Protein AF-A0A8J7XJS8-F1 (afdb_monomer_lite)

Radius of gyration: 31.55 Å; chains: 1; bounding box: 60×40×81 Å

Structure (mmCIF, N/CA/C/O backbone):
data_AF-A0A8J7XJS8-F1
#
_entry.id   AF-A0A8J7XJS8-F1
#
loop_
_atom_site.group_PDB
_atom_site.id
_atom_site.type_symbol
_atom_site.label_atom_id
_atom_site.label_alt_id
_atom_site.label_comp_id
_atom_site.label_asym_id
_atom_site.label_entity_id
_atom_site.label_seq_id
_atom_site.pdbx_PDB_ins_code
_atom_site.Cartn_x
_atom_site.Cartn_y
_atom_site.Cartn_z
_atom_site.occupancy
_atom_site.B_iso_or_equiv
_atom_site.auth_seq_id
_atom_site.auth_comp_id
_atom_site.auth_asym_id
_atom_site.auth_atom_id
_atom_site.pdbx_PDB_model_num
ATOM 1 N N . MET A 1 1 ? 37.665 -15.990 -44.122 1.00 86.00 1 MET A N 1
ATOM 2 C CA . MET A 1 1 ? 37.278 -14.570 -44.291 1.00 86.00 1 MET A CA 1
ATOM 3 C C . MET A 1 1 ? 38.495 -13.679 -44.049 1.00 86.00 1 MET A C 1
ATOM 5 O O . MET A 1 1 ? 39.280 -13.986 -43.152 1.00 86.00 1 MET A O 1
ATOM 9 N N . MET A 1 2 ? 38.694 -12.636 -44.856 1.00 87.44 2 MET A N 1
ATOM 10 C CA . MET A 1 2 ? 39.807 -11.687 -44.699 1.00 87.44 2 MET A CA 1
ATOM 11 C C . MET A 1 2 ? 39.350 -10.439 -43.941 1.00 87.44 2 MET A C 1
ATOM 13 O O . MET A 1 2 ? 38.168 -10.117 -43.939 1.00 87.44 2 MET A O 1
ATOM 17 N N . CYS A 1 3 ? 40.278 -9.777 -43.253 1.00 92.00 3 CYS A N 1
ATOM 18 C CA . CYS A 1 3 ? 40.019 -8.516 -42.569 1.00 92.00 3 CYS A CA 1
ATOM 19 C C . CYS A 1 3 ? 40.087 -7.356 -43.563 1.00 92.00 3 CYS A C 1
ATOM 21 O O . CYS A 1 3 ? 41.140 -7.137 -44.156 1.00 92.00 3 CYS A O 1
ATOM 23 N N . GLU A 1 4 ? 39.020 -6.568 -43.669 1.00 91.62 4 GLU A N 1
ATOM 24 C CA . GLU A 1 4 ? 38.939 -5.455 -44.631 1.00 91.62 4 GLU A CA 1
ATOM 25 C C . GLU A 1 4 ? 39.802 -4.237 -44.252 1.00 91.62 4 GLU A C 1
ATOM 27 O O . GLU A 1 4 ? 40.052 -3.382 -45.089 1.00 91.62 4 GLU A O 1
ATOM 32 N N . ILE A 1 5 ? 40.321 -4.176 -43.017 1.00 90.94 5 ILE A N 1
ATOM 33 C CA . ILE A 1 5 ? 41.227 -3.097 -42.577 1.00 90.94 5 ILE A CA 1
ATOM 34 C C . ILE A 1 5 ? 42.704 -3.461 -42.756 1.00 90.94 5 ILE A C 1
ATOM 36 O O . ILE A 1 5 ? 43.512 -2.609 -43.104 1.00 90.94 5 ILE A O 1
ATOM 40 N N . CYS A 1 6 ? 43.095 -4.704 -42.462 1.00 91.06 6 CYS A N 1
ATOM 41 C CA . CYS A 1 6 ? 44.514 -5.089 -42.430 1.00 91.06 6 CYS A CA 1
ATOM 42 C C . CYS A 1 6 ? 44.899 -6.195 -43.416 1.00 91.06 6 CYS A C 1
ATOM 44 O O . CYS A 1 6 ? 46.035 -6.663 -43.373 1.00 91.06 6 CYS A O 1
ATOM 46 N N . GLY A 1 7 ? 43.963 -6.674 -44.241 1.00 89.56 7 GLY A N 1
ATOM 47 C CA . GLY A 1 7 ? 44.181 -7.692 -45.277 1.00 89.56 7 GLY A CA 1
ATOM 48 C C . GLY A 1 7 ? 44.487 -9.106 -44.767 1.00 89.56 7 GLY A C 1
ATOM 49 O O . GLY A 1 7 ? 44.483 -10.060 -45.537 1.00 89.56 7 GLY A O 1
ATOM 50 N N . ARG A 1 8 ? 44.740 -9.287 -43.465 1.00 90.50 8 ARG A N 1
ATOM 51 C CA . ARG A 1 8 ? 45.093 -10.594 -42.889 1.00 90.50 8 ARG A CA 1
ATOM 52 C C . ARG A 1 8 ? 43.878 -11.528 -42.801 1.00 90.50 8 ARG A C 1
ATOM 54 O O . ARG A 1 8 ? 42.764 -11.057 -42.548 1.00 90.50 8 ARG A O 1
ATOM 61 N N . PRO A 1 9 ? 44.077 -12.855 -42.896 1.00 90.25 9 PRO A N 1
ATOM 62 C CA . PRO A 1 9 ? 43.015 -13.819 -42.630 1.00 90.25 9 PRO A CA 1
ATOM 63 C C . PRO A 1 9 ? 42.549 -13.717 -41.170 1.00 90.25 9 PRO A C 1
ATOM 65 O O . PRO A 1 9 ? 43.357 -13.694 -40.236 1.00 90.25 9 PRO A O 1
ATOM 68 N N . ILE A 1 10 ? 41.233 -13.645 -40.960 1.00 91.00 10 ILE A N 1
ATOM 69 C CA . ILE A 1 10 ? 40.642 -13.593 -39.620 1.00 91.00 10 ILE A CA 1
ATOM 70 C C . ILE A 1 10 ? 40.704 -14.991 -39.001 1.00 91.00 10 ILE A C 1
ATOM 72 O O . ILE A 1 10 ? 40.194 -15.958 -39.564 1.00 91.00 10 ILE A O 1
ATOM 76 N N . LYS A 1 11 ? 41.298 -15.086 -37.809 1.00 84.56 11 LYS A N 1
ATOM 77 C CA . LYS A 1 11 ? 41.293 -16.302 -36.990 1.00 84.56 11 LYS A CA 1
ATOM 78 C C . LYS A 1 11 ? 40.033 -16.307 -36.113 1.00 84.56 11 LYS A C 1
ATOM 80 O O . LYS A 1 11 ? 39.958 -15.543 -35.152 1.00 84.56 11 LYS A O 1
ATOM 85 N N . GLY A 1 12 ? 39.050 -17.140 -36.454 1.00 84.12 12 GLY A N 1
ATOM 86 C CA . GLY A 1 12 ? 37.780 -17.270 -35.725 1.00 84.12 12 GLY A CA 1
ATOM 87 C C . GLY A 1 12 ? 36.650 -16.392 -36.279 1.00 84.12 12 GLY A C 1
ATOM 88 O O . GLY A 1 12 ? 36.585 -16.146 -37.481 1.00 84.12 12 GLY A O 1
ATOM 89 N N . LYS A 1 13 ? 35.740 -15.934 -35.407 1.00 83.81 13 LYS A N 1
ATOM 90 C CA . LYS A 1 13 ? 34.595 -15.092 -35.797 1.00 83.81 13 LYS A CA 1
ATOM 91 C C . LYS A 1 13 ? 35.049 -13.648 -36.046 1.00 83.81 13 LYS A C 1
ATOM 93 O O . LYS A 1 13 ? 35.623 -13.020 -35.154 1.00 83.81 13 LYS A O 1
ATOM 98 N N . GLY A 1 14 ? 34.796 -13.129 -37.248 1.00 86.00 14 GLY A N 1
ATOM 99 C CA . GLY A 1 14 ? 34.973 -11.710 -37.559 1.00 86.00 14 GLY A CA 1
ATOM 100 C C . GLY A 1 14 ? 34.003 -10.836 -36.767 1.00 86.00 14 GLY A C 1
ATOM 101 O O . GLY A 1 14 ? 32.936 -11.291 -36.361 1.00 86.00 14 GLY A O 1
ATOM 102 N N . LYS A 1 15 ? 34.396 -9.588 -36.517 1.00 87.81 15 LYS A N 1
ATOM 103 C CA . LYS A 1 15 ? 33.525 -8.573 -35.922 1.00 87.81 15 LYS A CA 1
ATOM 104 C C . LYS A 1 15 ? 33.075 -7.615 -37.008 1.00 87.81 15 LYS A C 1
ATOM 106 O O . LYS A 1 15 ? 33.905 -7.166 -37.793 1.00 87.81 15 LYS A O 1
ATOM 111 N N . GLU A 1 16 ? 31.797 -7.279 -37.011 1.00 89.12 16 GLU A N 1
ATOM 112 C CA . GLU A 1 16 ? 31.255 -6.266 -37.906 1.00 89.12 16 GLU A CA 1
ATOM 113 C C . GLU A 1 16 ? 31.306 -4.897 -37.222 1.00 89.12 16 GLU A C 1
ATOM 115 O O . GLU A 1 16 ? 30.819 -4.721 -36.098 1.00 89.12 16 GLU A O 1
ATOM 120 N N . ILE A 1 17 ? 31.941 -3.935 -37.884 1.00 89.06 17 ILE A N 1
ATOM 121 C CA . ILE A 1 17 ? 32.073 -2.557 -37.407 1.00 89.06 17 ILE A CA 1
ATOM 122 C C . ILE A 1 17 ? 31.654 -1.573 -38.496 1.00 89.06 17 ILE A C 1
ATOM 124 O O . ILE A 1 17 ? 31.784 -1.868 -39.680 1.00 89.06 17 ILE A O 1
ATOM 128 N N . PHE A 1 18 ? 31.193 -0.389 -38.095 1.00 89.38 18 PHE A N 1
ATOM 129 C CA . PHE A 1 18 ? 31.030 0.741 -39.008 1.00 89.38 18 PHE A CA 1
ATOM 130 C C . PHE A 1 18 ? 32.252 1.655 -38.964 1.00 89.38 18 PHE A C 1
ATOM 132 O O . PHE A 1 18 ? 32.630 2.131 -37.890 1.00 89.38 18 PHE A O 1
ATOM 139 N N . VAL A 1 19 ? 32.830 1.921 -40.133 1.00 86.25 19 VAL A N 1
ATOM 140 C CA . VAL A 1 19 ? 33.862 2.942 -40.357 1.00 86.25 19 VAL A CA 1
ATOM 141 C C . VAL A 1 19 ? 33.348 3.840 -41.475 1.00 86.25 19 VAL A C 1
ATOM 143 O O . VAL A 1 19 ? 32.976 3.332 -42.525 1.00 86.25 19 VAL A O 1
ATOM 146 N N . GLU A 1 20 ? 33.232 5.148 -41.229 1.00 81.69 20 GLU A N 1
ATOM 147 C CA . GLU A 1 20 ? 32.797 6.133 -42.242 1.00 81.69 20 GLU A CA 1
ATOM 148 C C . GLU A 1 20 ? 31.517 5.730 -43.007 1.00 81.69 20 GLU A C 1
ATOM 150 O O . GLU A 1 20 ? 31.374 5.962 -44.202 1.00 81.69 20 GLU A O 1
ATOM 155 N N . ARG A 1 21 ? 30.547 5.138 -42.287 1.00 77.12 21 ARG A N 1
ATOM 156 C CA . ARG A 1 21 ? 29.242 4.653 -42.799 1.00 77.12 21 ARG A CA 1
ATOM 157 C C . ARG A 1 21 ? 29.308 3.389 -43.670 1.00 77.12 21 ARG A C 1
ATOM 159 O O . ARG A 1 21 ? 28.260 2.921 -44.108 1.00 77.12 21 ARG A O 1
ATOM 166 N N . ALA A 1 22 ? 30.480 2.781 -43.839 1.00 83.19 22 ALA A N 1
ATOM 167 C CA . ALA A 1 22 ? 30.637 1.457 -44.433 1.00 83.19 22 ALA A CA 1
ATOM 168 C C . ALA A 1 22 ? 30.656 0.368 -43.349 1.00 83.19 22 ALA A C 1
ATOM 170 O O . ALA A 1 22 ? 31.328 0.503 -42.323 1.00 83.19 22 ALA A O 1
ATOM 171 N N . LYS A 1 23 ? 29.909 -0.718 -43.576 1.00 89.12 23 LYS A N 1
ATOM 172 C CA . LYS A 1 23 ? 29.920 -1.915 -42.727 1.00 89.12 23 LYS A CA 1
ATOM 173 C C . LYS A 1 23 ? 31.091 -2.796 -43.157 1.00 89.12 23 LYS A C 1
ATOM 175 O O . LYS A 1 23 ? 31.071 -3.314 -44.267 1.00 89.12 23 LYS A O 1
ATOM 180 N N . LEU A 1 24 ? 32.077 -2.961 -42.281 1.00 89.81 24 LEU A N 1
ATOM 181 C CA . LEU A 1 24 ? 33.277 -3.751 -42.536 1.00 89.81 24 LEU A CA 1
ATOM 182 C C . LEU A 1 24 ? 33.374 -4.938 -41.587 1.00 89.81 24 LEU A C 1
ATOM 184 O O . LEU A 1 24 ? 33.047 -4.846 -40.400 1.00 89.81 24 LEU A O 1
ATOM 188 N N . THR A 1 25 ? 33.913 -6.038 -42.094 1.00 91.31 25 THR A N 1
ATOM 189 C CA . THR A 1 25 ? 34.202 -7.238 -41.324 1.00 91.31 25 THR A CA 1
ATOM 190 C C . THR A 1 25 ? 35.687 -7.330 -41.009 1.00 91.31 25 THR A C 1
ATOM 192 O O . THR A 1 25 ? 36.550 -7.424 -41.884 1.00 91.31 25 THR A O 1
ATOM 195 N N . VAL A 1 26 ? 36.009 -7.313 -39.718 1.00 92.06 26 VAL A N 1
ATOM 196 C CA . VAL A 1 26 ? 37.383 -7.114 -39.259 1.00 92.06 26 VAL A CA 1
ATOM 197 C C . VAL A 1 26 ? 37.815 -8.127 -38.206 1.00 92.06 26 VAL A C 1
ATOM 199 O O . VAL A 1 26 ? 37.009 -8.775 -37.534 1.00 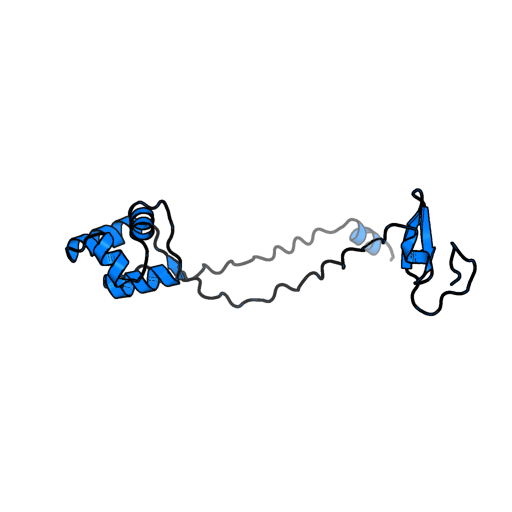92.06 26 VAL A O 1
ATOM 202 N N . CYS A 1 27 ? 39.130 -8.275 -38.047 1.00 91.69 27 CYS A N 1
ATOM 203 C CA . CYS A 1 27 ? 39.707 -9.092 -36.986 1.00 91.69 27 CYS A CA 1
ATOM 204 C C . CYS A 1 27 ? 39.525 -8.431 -35.606 1.00 91.69 27 CYS A C 1
ATOM 206 O O . CYS A 1 27 ? 39.280 -7.228 -35.492 1.00 91.69 27 CYS A O 1
ATOM 208 N N . LYS A 1 28 ? 39.720 -9.207 -34.531 1.00 88.56 28 LYS A N 1
ATOM 209 C CA . LYS A 1 28 ? 39.595 -8.734 -33.139 1.00 88.56 28 LYS A CA 1
ATOM 210 C C . LYS A 1 28 ? 40.397 -7.452 -32.855 1.00 88.56 28 LYS A C 1
ATOM 212 O O . LYS A 1 28 ? 39.912 -6.611 -32.106 1.00 88.56 28 LYS A O 1
ATOM 217 N N . ASN A 1 29 ? 41.572 -7.297 -33.472 1.00 89.12 29 ASN A N 1
ATOM 218 C CA . ASN A 1 29 ? 42.449 -6.135 -33.280 1.00 89.12 29 ASN A CA 1
ATOM 219 C C . ASN A 1 29 ? 41.956 -4.891 -34.032 1.00 89.12 29 ASN A C 1
ATOM 221 O O . ASN A 1 29 ? 42.081 -3.781 -33.527 1.00 89.12 29 ASN A O 1
ATOM 225 N N . CYS A 1 30 ? 41.389 -5.070 -35.227 1.00 90.81 30 CYS A N 1
ATOM 226 C CA . CYS A 1 30 ? 40.900 -3.975 -36.064 1.00 90.81 30 CYS A CA 1
ATOM 227 C C . CYS A 1 30 ? 39.503 -3.482 -35.649 1.00 90.81 30 CYS A C 1
ATOM 229 O O . CYS A 1 30 ? 39.108 -2.381 -36.012 1.00 90.81 30 CYS A O 1
ATOM 231 N N . ALA A 1 31 ? 38.786 -4.235 -34.813 1.00 87.56 31 ALA A N 1
ATOM 232 C CA . ALA A 1 31 ? 37.477 -3.848 -34.283 1.00 87.56 31 ALA A CA 1
ATOM 233 C C . ALA A 1 31 ? 37.473 -2.570 -33.418 1.00 87.56 31 ALA A C 1
ATOM 235 O O . ALA A 1 31 ? 36.403 -2.096 -33.052 1.00 87.56 31 ALA A O 1
ATOM 236 N N . ARG A 1 32 ? 38.650 -2.032 -33.066 1.00 85.00 32 ARG A N 1
ATOM 237 C CA . ARG A 1 32 ? 38.803 -0.756 -32.347 1.00 85.00 32 ARG A CA 1
ATOM 238 C C . ARG A 1 32 ? 38.643 0.480 -33.236 1.00 85.00 32 ARG A C 1
ATOM 240 O O . ARG A 1 32 ? 38.457 1.565 -32.708 1.00 85.00 32 ARG A O 1
ATOM 247 N N . TYR A 1 33 ? 38.760 0.319 -34.555 1.00 86.75 33 TYR A N 1
ATOM 248 C CA . TYR A 1 33 ? 38.749 1.431 -35.510 1.00 86.75 33 TYR A CA 1
ATOM 249 C C . TYR A 1 33 ? 37.341 1.858 -35.940 1.00 86.75 33 TYR A C 1
ATOM 251 O O . TYR A 1 33 ? 37.204 2.783 -36.729 1.00 86.75 33 TYR A O 1
ATOM 259 N N . GLY A 1 34 ? 36.297 1.201 -35.435 1.00 82.94 34 GLY A N 1
ATOM 260 C CA . GLY A 1 34 ? 34.918 1.531 -35.772 1.00 82.94 34 GLY A CA 1
ATOM 261 C C . GLY A 1 34 ? 33.946 1.184 -34.656 1.00 82.94 34 GLY A C 1
ATOM 262 O O . GLY A 1 34 ? 34.308 0.594 -33.635 1.00 82.94 34 GLY A O 1
ATOM 263 N N . THR A 1 35 ? 32.686 1.550 -34.857 1.00 80.19 35 THR A N 1
ATOM 264 C CA . THR A 1 35 ? 31.615 1.300 -33.889 1.00 80.19 35 THR A CA 1
ATOM 265 C C . THR A 1 35 ? 31.052 -0.103 -34.102 1.00 80.19 35 THR A C 1
ATOM 267 O O . THR A 1 35 ? 30.596 -0.435 -35.196 1.00 80.19 35 THR A O 1
ATOM 270 N N . GLN A 1 36 ? 31.095 -0.948 -33.068 1.00 72.12 36 GLN A N 1
ATOM 271 C CA . GLN A 1 36 ? 30.557 -2.312 -33.137 1.00 72.12 36 GLN A CA 1
ATOM 272 C C . GLN A 1 36 ? 29.030 -2.287 -33.208 1.00 72.12 36 GLN A C 1
ATOM 274 O O . GLN A 1 36 ? 28.368 -1.706 -32.345 1.00 72.12 36 GLN A O 1
ATOM 279 N N . VAL A 1 37 ? 28.476 -2.979 -34.203 1.00 66.00 37 VAL A N 1
ATOM 280 C CA . VAL A 1 37 ? 27.036 -3.228 -34.291 1.00 66.00 37 VAL A CA 1
ATOM 281 C C . VAL A 1 37 ? 26.688 -4.286 -33.251 1.00 66.00 37 VAL A C 1
ATOM 283 O O . VAL A 1 37 ? 27.0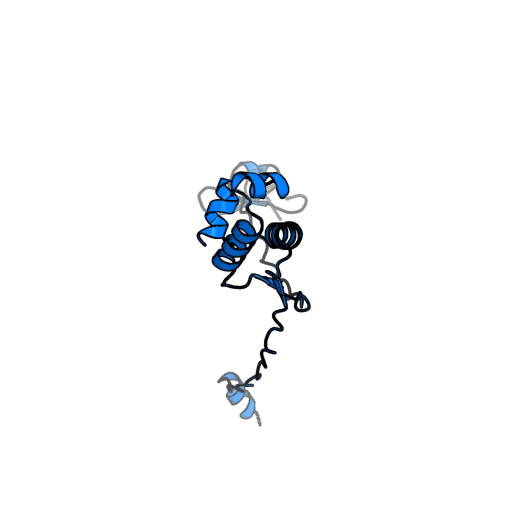49 -5.453 -33.387 1.00 66.00 37 VAL A O 1
ATOM 286 N N . ARG A 1 38 ? 26.004 -3.890 -32.174 1.00 65.25 38 ARG A N 1
ATOM 287 C CA . ARG A 1 38 ? 25.297 -4.859 -31.333 1.00 65.25 38 ARG A CA 1
ATOM 288 C C . ARG A 1 38 ? 23.995 -5.197 -32.041 1.00 65.25 38 ARG A C 1
ATOM 290 O O . ARG A 1 38 ? 23.040 -4.429 -31.959 1.00 65.25 38 ARG A O 1
ATOM 297 N N . GLU A 1 39 ? 23.955 -6.334 -32.723 1.00 64.25 39 GLU A N 1
ATOM 298 C CA . GLU A 1 39 ? 22.674 -6.928 -33.092 1.00 64.25 39 GLU A CA 1
ATOM 299 C C . GLU A 1 39 ? 21.917 -7.200 -31.789 1.00 64.25 39 GLU A C 1
ATOM 301 O O . GLU A 1 39 ? 22.407 -7.912 -30.906 1.00 64.25 39 GLU A O 1
ATOM 306 N N . LYS A 1 40 ? 20.755 -6.557 -31.617 1.00 62.34 40 LYS A N 1
ATOM 307 C CA . LYS A 1 40 ? 19.846 -6.930 -30.534 1.00 62.34 40 LYS A CA 1
ATOM 308 C C . LYS A 1 40 ? 19.548 -8.418 -30.735 1.00 62.34 40 LYS A C 1
ATOM 310 O O . LYS A 1 40 ? 19.155 -8.777 -31.847 1.00 62.34 40 LYS A O 1
ATOM 315 N N . PRO A 1 41 ? 19.757 -9.278 -29.720 1.00 66.75 41 PRO A N 1
ATOM 316 C CA . PRO A 1 41 ? 19.380 -10.676 -29.830 1.00 66.75 41 PRO A CA 1
ATOM 317 C C . PRO A 1 41 ? 17.935 -10.748 -30.324 1.00 66.75 41 PRO A C 1
ATOM 319 O O . PRO A 1 41 ? 17.129 -9.927 -29.867 1.00 66.75 41 PRO A O 1
ATOM 322 N N . PRO A 1 42 ? 17.598 -11.670 -31.243 1.00 63.28 42 PRO A N 1
ATOM 323 C CA . PRO A 1 42 ? 16.210 -11.861 -31.623 1.00 63.28 42 PRO A CA 1
ATOM 324 C C . PRO A 1 42 ? 15.418 -12.041 -30.333 1.00 63.28 42 PRO A C 1
ATOM 326 O O . PRO A 1 42 ? 15.808 -12.845 -29.480 1.00 63.28 42 PRO A O 1
ATOM 329 N N . GLU A 1 43 ? 14.361 -11.245 -30.158 1.00 66.62 43 GLU A N 1
ATOM 330 C CA . GLU A 1 43 ? 13.419 -11.445 -29.067 1.00 66.62 43 GLU A CA 1
ATOM 331 C C . GLU A 1 43 ? 12.929 -12.880 -29.192 1.00 66.62 43 GLU A C 1
ATOM 333 O O . GLU A 1 43 ? 12.130 -13.217 -30.069 1.00 66.62 43 GLU A O 1
ATOM 338 N N . ILE A 1 44 ? 13.483 -13.757 -28.354 1.00 63.66 44 ILE A N 1
ATOM 339 C CA . ILE A 1 44 ? 12.988 -15.110 -28.201 1.00 63.66 44 ILE A CA 1
ATOM 340 C C . ILE A 1 44 ? 11.547 -14.894 -27.772 1.00 63.66 44 ILE A C 1
ATOM 342 O O . ILE A 1 44 ? 11.302 -14.485 -26.635 1.00 63.66 44 ILE A O 1
ATOM 346 N N . ARG A 1 45 ? 10.609 -15.106 -28.704 1.00 65.12 45 ARG A N 1
ATOM 347 C CA . ARG A 1 45 ? 9.182 -15.192 -28.417 1.00 65.12 45 ARG A CA 1
ATOM 348 C C . ARG A 1 45 ? 9.046 -16.325 -27.420 1.00 65.12 45 ARG A C 1
ATOM 350 O O . ARG A 1 45 ? 8.977 -17.497 -27.790 1.00 65.12 45 ARG A O 1
ATOM 357 N N . ARG A 1 46 ? 9.124 -15.975 -26.138 1.00 62.78 46 ARG A N 1
ATOM 358 C CA . ARG A 1 46 ? 8.880 -16.899 -25.046 1.00 62.78 46 ARG A CA 1
ATOM 359 C C . ARG A 1 46 ? 7.489 -17.439 -25.331 1.00 62.78 46 ARG A C 1
ATOM 361 O O . ARG A 1 46 ? 6.547 -16.657 -25.462 1.00 62.78 46 ARG A O 1
ATOM 368 N N . ARG A 1 47 ? 7.374 -18.760 -25.503 1.00 61.81 47 ARG A N 1
ATOM 369 C CA . ARG A 1 47 ? 6.068 -19.420 -25.428 1.00 61.81 47 ARG A CA 1
ATOM 370 C C . ARG A 1 47 ? 5.377 -18.842 -24.192 1.00 61.81 47 ARG A C 1
ATOM 372 O O . ARG A 1 47 ? 6.064 -18.746 -23.168 1.00 61.81 47 ARG A O 1
ATOM 379 N N . PRO A 1 48 ? 4.100 -18.429 -24.263 1.00 53.28 48 PRO A N 1
ATOM 380 C CA . PRO A 1 48 ? 3.382 -18.099 -23.051 1.00 53.28 48 PRO A CA 1
ATOM 381 C C . PRO A 1 48 ? 3.460 -19.354 -22.189 1.00 53.28 48 PRO A C 1
ATOM 383 O O . PRO A 1 48 ? 2.928 -20.407 -22.539 1.00 53.28 48 PRO A O 1
ATOM 386 N N . VAL A 1 49 ? 4.256 -19.275 -21.126 1.00 58.12 49 VAL A N 1
ATOM 387 C CA . VAL A 1 49 ? 4.177 -20.235 -20.042 1.00 58.12 49 VAL A CA 1
ATOM 388 C C . VAL A 1 49 ? 2.738 -20.097 -19.595 1.00 58.12 49 VAL A C 1
ATOM 390 O O . VAL A 1 49 ? 2.329 -19.004 -19.208 1.00 58.12 49 VAL A O 1
ATOM 393 N N . SER A 1 50 ? 1.955 -21.160 -19.747 1.00 63.00 50 SER A N 1
ATOM 394 C CA . SER A 1 50 ? 0.666 -21.268 -19.089 1.00 63.00 50 SER A CA 1
ATOM 395 C C . SER A 1 50 ? 0.959 -21.257 -17.593 1.00 63.00 50 SER A C 1
ATOM 397 O O . SER A 1 50 ? 1.120 -22.306 -16.968 1.00 63.00 50 SER A O 1
ATOM 399 N N . SER A 1 51 ? 1.135 -20.066 -17.026 1.0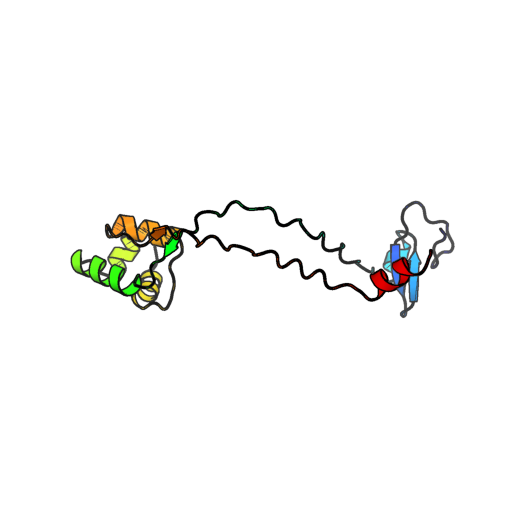0 60.25 51 SER A N 1
ATOM 400 C CA . SER A 1 51 ? 0.947 -19.869 -15.608 1.00 60.25 51 SER A CA 1
ATOM 401 C C . SER A 1 51 ? -0.492 -20.284 -15.379 1.00 60.25 51 SER A C 1
ATOM 403 O O . SER A 1 51 ? -1.408 -19.611 -15.849 1.00 60.25 51 SER A O 1
ATOM 405 N N . ALA A 1 52 ? -0.679 -21.437 -14.736 1.00 57.22 52 ALA A N 1
ATOM 406 C CA . ALA A 1 52 ? -1.943 -21.751 -14.093 1.00 57.22 52 ALA A CA 1
ATOM 407 C C . ALA A 1 52 ? -2.446 -20.467 -13.411 1.00 57.22 52 ALA A C 1
ATOM 409 O O . ALA A 1 52 ? -1.599 -19.759 -12.850 1.00 57.22 52 ALA A O 1
ATOM 410 N N . PRO A 1 53 ? -3.746 -20.133 -13.505 1.00 50.50 53 PRO A N 1
ATOM 411 C CA . PRO A 1 53 ? -4.264 -18.895 -12.945 1.00 50.50 53 PRO A CA 1
ATOM 412 C C . PRO A 1 53 ? -3.861 -18.865 -11.474 1.00 50.50 53 PRO A C 1
ATOM 414 O O . PRO A 1 53 ? -4.286 -19.693 -10.662 1.00 50.50 53 PRO A O 1
ATOM 417 N N . VAL A 1 54 ? -2.907 -17.992 -11.155 1.00 52.41 54 VAL A N 1
ATOM 418 C CA . VAL A 1 54 ? -2.431 -17.814 -9.793 1.00 52.41 54 VAL A CA 1
ATOM 419 C C . VAL A 1 54 ? -3.575 -17.087 -9.136 1.00 52.41 54 VAL A C 1
ATOM 421 O O . VAL A 1 54 ? -3.625 -15.880 -9.305 1.00 52.41 54 VAL A O 1
ATOM 424 N N . ALA A 1 55 ? -4.480 -17.822 -8.473 1.00 52.75 55 ALA A N 1
ATOM 425 C CA . ALA A 1 55 ? -5.680 -17.289 -7.826 1.00 52.75 55 ALA A CA 1
ATOM 426 C C . ALA A 1 55 ? -5.404 -15.871 -7.315 1.00 52.75 55 ALA A C 1
ATOM 428 O O . ALA A 1 55 ? -4.661 -15.667 -6.338 1.00 52.75 55 ALA A O 1
ATOM 429 N N . GLU A 1 56 ? -5.868 -14.895 -8.090 1.00 59.84 56 GLU A N 1
ATOM 430 C CA . GLU A 1 56 ? -5.498 -13.509 -7.902 1.00 59.84 56 GLU A CA 1
ATOM 431 C C . GLU A 1 56 ? -6.440 -13.005 -6.821 1.00 59.84 56 GLU A C 1
ATOM 433 O O . GLU A 1 56 ? -7.613 -12.733 -7.042 1.00 59.84 56 GLU A O 1
ATOM 438 N N . PHE A 1 57 ? -5.957 -13.046 -5.579 1.00 60.69 57 PHE A N 1
ATOM 439 C CA . PHE A 1 57 ? -6.689 -12.451 -4.473 1.00 60.69 57 PHE A CA 1
ATOM 440 C C . PHE A 1 57 ? -6.650 -10.947 -4.683 1.00 60.69 57 PHE A C 1
ATOM 442 O O . PHE A 1 57 ? -5.584 -10.338 -4.509 1.00 60.69 57 PHE A O 1
ATOM 449 N N . ASP A 1 58 ? -7.789 -10.395 -5.074 1.00 68.19 58 ASP A N 1
ATOM 450 C CA . ASP A 1 58 ? -7.946 -8.971 -5.292 1.00 68.19 58 ASP A CA 1
ATOM 451 C C . ASP A 1 58 ? -8.370 -8.289 -3.989 1.00 68.19 58 ASP A C 1
ATOM 453 O O . ASP A 1 58 ? -8.925 -8.904 -3.067 1.00 68.19 58 ASP A O 1
ATOM 457 N N . ILE A 1 59 ? -8.018 -7.015 -3.870 1.00 77.31 59 ILE A N 1
ATOM 458 C CA . ILE A 1 59 ? -8.354 -6.210 -2.697 1.00 77.31 59 ILE A CA 1
ATOM 459 C C . ILE A 1 59 ? -9.713 -5.583 -2.961 1.00 77.31 59 ILE A C 1
ATOM 461 O O . ILE A 1 59 ? -9.872 -4.878 -3.955 1.00 77.31 59 ILE A O 1
ATOM 465 N N . ARG A 1 60 ? -10.669 -5.804 -2.053 1.00 78.00 60 ARG A N 1
ATOM 466 C CA . ARG A 1 60 ? -12.019 -5.238 -2.169 1.00 78.00 60 ARG A CA 1
ATOM 467 C C . ARG A 1 60 ? -11.975 -3.735 -2.428 1.00 78.00 60 ARG A C 1
ATOM 469 O O . ARG A 1 60 ? -11.267 -3.025 -1.721 1.00 78.00 60 A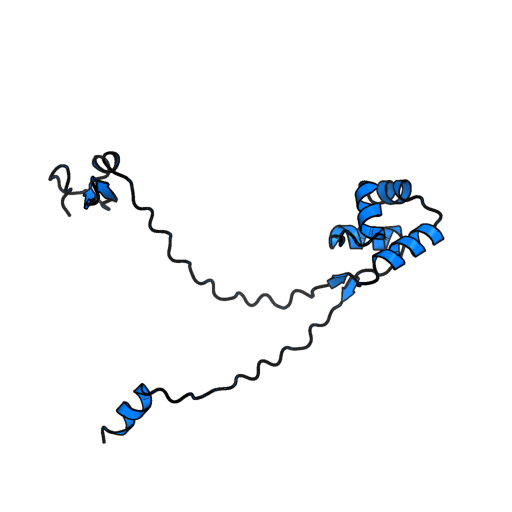RG A O 1
ATOM 476 N N . ASP A 1 61 ? -12.792 -3.235 -3.349 1.00 78.50 61 ASP A N 1
ATOM 477 C CA . ASP A 1 61 ? -12.831 -1.808 -3.707 1.00 78.50 61 ASP A CA 1
ATOM 478 C C . ASP A 1 61 ? -13.224 -0.880 -2.547 1.00 78.50 61 ASP A C 1
ATOM 480 O O . ASP A 1 61 ? -12.804 0.277 -2.497 1.00 78.50 61 ASP A O 1
ATOM 484 N N . ASP A 1 62 ? -13.975 -1.385 -1.567 1.00 85.31 62 ASP A N 1
ATOM 485 C CA . ASP A 1 62 ? -14.405 -0.641 -0.382 1.00 85.31 62 ASP A CA 1
ATOM 486 C C . ASP A 1 62 ? -13.375 -0.633 0.765 1.00 85.31 62 ASP A C 1
ATOM 488 O O . ASP A 1 62 ? -13.669 -0.142 1.864 1.00 85.31 62 ASP A O 1
ATOM 492 N N . PHE A 1 63 ? -12.139 -1.091 0.509 1.00 86.81 63 PHE A N 1
ATOM 493 C CA . PHE A 1 63 ? -11.051 -1.136 1.491 1.00 86.81 63 PHE A CA 1
ATOM 494 C C . PHE A 1 63 ? -10.845 0.157 2.310 1.00 86.81 63 PHE A C 1
ATOM 496 O O . PHE A 1 63 ? -10.623 0.028 3.517 1.00 86.81 63 PHE A O 1
ATOM 503 N N . PRO A 1 64 ? -10.954 1.394 1.767 1.00 90.56 64 PRO A N 1
ATOM 504 C CA . PRO A 1 64 ? -10.677 2.600 2.552 1.00 90.56 64 PRO A CA 1
ATOM 505 C C . PRO A 1 64 ? -11.687 2.781 3.692 1.00 90.56 64 PRO A C 1
ATOM 507 O O . PRO A 1 64 ? -11.325 3.063 4.836 1.00 90.56 64 PRO A O 1
ATOM 510 N N . SER A 1 65 ? -12.968 2.549 3.390 1.00 91.38 65 SER A N 1
ATOM 511 C CA . SER A 1 65 ? -14.061 2.701 4.353 1.00 91.38 65 SER A CA 1
ATOM 512 C C . SER A 1 65 ? -14.055 1.587 5.394 1.00 91.38 65 SER A C 1
ATOM 514 O O . SER A 1 65 ? -14.319 1.844 6.570 1.00 91.38 65 SER A O 1
ATOM 516 N N . VAL A 1 66 ? -13.736 0.358 4.979 1.00 91.44 66 VAL A N 1
ATOM 517 C CA . VAL A 1 66 ? -13.648 -0.800 5.879 1.00 91.44 66 VAL A CA 1
ATOM 518 C C . VAL A 1 66 ? -12.514 -0.611 6.887 1.00 91.44 66 VAL A C 1
ATOM 520 O O . VAL A 1 66 ? -12.738 -0.768 8.087 1.00 91.44 66 VAL A O 1
ATOM 523 N N . ILE A 1 67 ? -11.325 -0.207 6.424 1.00 92.00 67 ILE A N 1
ATOM 524 C CA . ILE A 1 67 ? -10.156 0.012 7.290 1.00 92.00 67 ILE A CA 1
ATOM 525 C C . ILE A 1 67 ? -10.436 1.125 8.298 1.00 92.00 67 ILE A C 1
ATOM 527 O O . ILE A 1 67 ? -10.198 0.942 9.491 1.00 92.00 67 ILE A O 1
ATOM 531 N N . ARG A 1 68 ? -11.002 2.251 7.846 1.00 92.00 68 ARG A N 1
ATOM 532 C CA . ARG A 1 68 ? -11.318 3.382 8.725 1.00 92.00 68 ARG A CA 1
ATOM 533 C C . ARG A 1 68 ? -12.310 2.996 9.823 1.00 92.00 68 ARG A C 1
ATOM 535 O O . ARG A 1 68 ? -12.033 3.228 10.997 1.00 92.00 68 ARG A O 1
ATOM 542 N N . LYS A 1 69 ? -13.428 2.360 9.457 1.00 93.06 69 LYS A N 1
ATOM 543 C CA . LYS A 1 69 ? -14.443 1.905 10.423 1.00 93.06 69 LYS A CA 1
ATOM 544 C C . LYS A 1 69 ? -13.866 0.898 11.415 1.00 93.06 69 LYS A C 1
ATOM 546 O O . LYS A 1 69 ? -14.168 0.968 12.602 1.00 93.06 69 LYS A O 1
ATOM 551 N N . ALA A 1 70 ? -13.029 -0.027 10.948 1.00 93.12 70 ALA A N 1
ATOM 552 C CA . ALA A 1 70 ? -12.393 -1.016 11.811 1.00 93.12 70 ALA A CA 1
ATOM 553 C C . ALA A 1 70 ? -11.393 -0.374 12.784 1.00 93.12 70 ALA A C 1
ATOM 555 O O . ALA A 1 70 ? -11.394 -0.708 13.969 1.00 93.12 70 ALA A O 1
ATOM 556 N N . ARG A 1 71 ? -10.595 0.595 12.315 1.00 93.88 71 ARG A N 1
ATOM 557 C CA . ARG A 1 71 ? -9.683 1.372 13.162 1.00 93.88 71 ARG A CA 1
ATOM 558 C C . ARG A 1 71 ? -10.446 2.145 14.240 1.00 93.88 71 ARG A C 1
ATOM 560 O O . ARG A 1 71 ? -10.073 2.083 15.408 1.00 93.88 71 ARG A O 1
ATOM 567 N N . GLU A 1 72 ? -11.519 2.836 13.857 1.00 92.88 72 GLU A N 1
ATOM 568 C CA . GLU A 1 72 ? -12.373 3.606 14.772 1.00 92.88 72 GLU A CA 1
ATOM 569 C C . GLU A 1 72 ? -13.069 2.699 15.798 1.00 92.88 72 GLU A C 1
ATOM 571 O O . GLU A 1 72 ? -13.093 3.028 16.982 1.00 92.88 72 GLU A O 1
ATOM 576 N N . LYS A 1 73 ? -13.538 1.513 15.387 1.00 94.31 73 LYS A N 1
ATOM 577 C CA . LYS A 1 73 ? -14.126 0.508 16.290 1.00 94.31 73 LYS A CA 1
ATOM 578 C C . LYS A 1 73 ? -13.138 0.022 17.357 1.00 94.31 73 LYS A C 1
ATOM 580 O O . LYS A 1 73 ? -13.555 -0.297 18.466 1.00 94.31 73 LYS A O 1
ATOM 585 N N . GLN A 1 74 ? -11.846 -0.037 17.031 1.00 91.94 74 GLN A N 1
ATOM 586 C CA . GLN A 1 74 ? -10.781 -0.384 17.978 1.00 91.94 74 GLN A CA 1
ATOM 587 C C . GLN A 1 74 ? -10.214 0.831 18.735 1.00 91.94 74 GLN A C 1
ATOM 589 O O . GLN A 1 74 ? -9.313 0.660 19.552 1.00 91.94 74 GLN A O 1
ATOM 594 N N . GLY A 1 75 ? -10.702 2.050 18.472 1.00 92.19 75 GLY A N 1
ATOM 595 C CA . GLY A 1 75 ? -10.234 3.273 19.133 1.00 92.19 75 GLY A CA 1
ATOM 596 C C . GLY A 1 75 ? -8.777 3.646 18.832 1.00 92.19 75 GLY A C 1
ATOM 597 O O . GLY A 1 75 ? -8.176 4.409 19.582 1.00 92.19 75 GLY A O 1
ATOM 598 N N . LEU A 1 76 ? -8.188 3.109 17.760 1.00 92.56 76 LEU A N 1
ATOM 599 C CA . LEU A 1 76 ? -6.780 3.330 17.420 1.00 92.56 76 LEU A CA 1
ATOM 600 C C . LEU A 1 76 ? -6.601 4.630 16.632 1.00 92.56 76 LEU A C 1
ATOM 602 O O . LEU A 1 76 ? -7.383 4.928 15.724 1.00 92.56 76 LEU A O 1
ATOM 606 N N . THR A 1 77 ? -5.529 5.380 16.889 1.00 94.56 77 THR A N 1
ATOM 607 C CA . THR A 1 77 ? -5.126 6.457 15.974 1.00 94.56 77 THR A CA 1
ATOM 608 C C . THR A 1 77 ? -4.444 5.879 14.726 1.00 94.56 77 THR A C 1
ATOM 610 O O . THR A 1 77 ? -4.020 4.720 14.704 1.00 94.56 77 THR A O 1
ATOM 613 N N . GLN A 1 78 ? -4.325 6.670 13.652 1.00 93.75 78 GLN A N 1
ATOM 614 C CA . GLN A 1 78 ? -3.596 6.236 12.447 1.00 93.75 78 GLN A CA 1
ATOM 615 C C . GLN A 1 78 ? -2.129 5.916 12.760 1.00 93.75 78 GLN A C 1
ATOM 617 O O . GLN A 1 78 ? -1.578 4.954 12.224 1.00 93.75 78 GLN A O 1
ATOM 622 N N . LYS A 1 79 ? -1.519 6.680 13.674 1.00 94.69 79 LYS A N 1
ATOM 623 C CA . LYS A 1 79 ? -0.154 6.462 14.156 1.00 94.69 79 LYS A CA 1
ATOM 624 C C . LYS A 1 79 ? -0.019 5.157 14.944 1.00 94.69 79 LYS A C 1
ATOM 626 O O . LYS A 1 79 ? 0.954 4.429 14.740 1.00 94.69 79 LYS A O 1
ATOM 631 N N . ASP A 1 80 ? -0.992 4.825 15.789 1.00 93.94 80 ASP A N 1
ATOM 632 C CA . ASP A 1 80 ? -0.973 3.578 16.566 1.00 93.94 80 ASP A CA 1
ATOM 633 C C . ASP A 1 80 ? -1.139 2.359 15.660 1.00 93.94 80 ASP A C 1
ATOM 635 O O . ASP A 1 80 ? -0.394 1.386 15.780 1.00 93.94 80 ASP A O 1
ATOM 639 N N . LEU A 1 81 ? -2.059 2.436 14.690 1.00 93.44 81 LEU A N 1
ATOM 640 C CA . LEU A 1 81 ? -2.228 1.389 13.684 1.00 93.44 81 LEU A CA 1
ATOM 641 C C . LEU A 1 81 ? -0.946 1.202 12.866 1.00 93.44 81 LEU A C 1
ATOM 643 O O . LEU A 1 81 ? -0.490 0.072 12.698 1.00 93.44 81 LEU A O 1
ATOM 647 N N . ALA A 1 82 ? -0.343 2.301 12.406 1.00 94.88 82 ALA A N 1
ATOM 648 C CA . ALA A 1 82 ? 0.912 2.287 11.663 1.00 94.88 82 ALA A CA 1
ATOM 649 C C . ALA A 1 82 ? 2.042 1.627 12.470 1.00 94.88 82 ALA A C 1
ATOM 651 O O . ALA A 1 82 ? 2.747 0.757 11.954 1.00 94.88 82 ALA A O 1
ATOM 652 N N . SER A 1 83 ? 2.145 1.965 13.758 1.00 94.00 83 SER A N 1
ATOM 653 C CA . SER A 1 83 ? 3.130 1.392 14.680 1.00 94.00 83 SER A CA 1
ATOM 654 C C . SER A 1 83 ? 2.898 -0.109 14.889 1.00 94.00 83 SER A C 1
ATOM 656 O O . SER A 1 83 ? 3.844 -0.891 14.843 1.00 94.00 83 SER A O 1
ATOM 658 N N . LYS A 1 84 ? 1.636 -0.543 15.020 1.00 91.56 84 LYS A N 1
ATOM 659 C CA . LYS A 1 84 ? 1.252 -1.955 15.194 1.00 91.56 84 LYS A CA 1
ATOM 660 C C . LYS A 1 84 ? 1.599 -2.825 13.980 1.00 91.56 84 LYS A C 1
ATOM 662 O O . LYS A 1 84 ? 1.996 -3.974 14.148 1.00 91.56 84 LYS A O 1
ATOM 667 N N . ILE A 1 85 ? 1.472 -2.296 12.759 1.00 92.94 85 ILE A N 1
ATOM 668 C CA . ILE A 1 85 ? 1.762 -3.0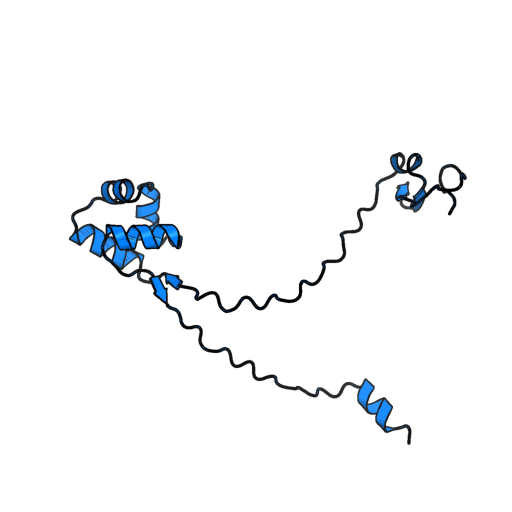45 11.520 1.00 92.94 85 ILE A CA 1
ATOM 669 C C . ILE A 1 85 ? 3.175 -2.809 10.953 1.00 92.94 85 ILE A C 1
ATOM 671 O O . ILE A 1 85 ? 3.511 -3.347 9.887 1.00 92.94 85 ILE A O 1
ATOM 675 N N . ASN A 1 86 ? 4.013 -2.051 11.670 1.00 92.56 86 ASN A N 1
ATOM 676 C CA . ASN A 1 86 ? 5.348 -1.623 11.246 1.00 92.56 86 ASN A CA 1
ATOM 677 C C . ASN A 1 86 ? 5.342 -0.900 9.889 1.00 92.56 86 ASN A C 1
ATOM 679 O O . ASN A 1 86 ? 6.078 -1.265 8.972 1.00 92.56 86 ASN A O 1
ATOM 683 N N . GLU A 1 87 ? 4.485 0.107 9.746 1.00 94.00 87 GLU A N 1
ATOM 684 C CA . GLU A 1 87 ? 4.404 0.965 8.562 1.00 94.00 87 GLU A CA 1
ATOM 685 C C . GLU A 1 87 ? 4.406 2.444 8.962 1.00 94.00 87 GLU A C 1
ATOM 687 O O . GLU A 1 87 ? 4.300 2.800 10.134 1.00 94.00 87 GLU A O 1
ATOM 692 N N . LYS A 1 88 ? 4.541 3.336 7.977 1.00 95.50 88 LYS A N 1
ATOM 693 C CA . LYS A 1 88 ? 4.481 4.785 8.217 1.00 95.50 88 LYS A CA 1
ATOM 694 C C . LYS A 1 88 ? 3.030 5.261 8.320 1.00 95.50 88 LYS A C 1
ATOM 696 O O . LYS A 1 88 ? 2.184 4.837 7.537 1.00 95.50 88 LYS A O 1
ATOM 701 N N . GLU A 1 89 ? 2.770 6.233 9.192 1.00 95.06 89 GLU A N 1
ATOM 702 C CA . GLU A 1 89 ? 1.455 6.884 9.335 1.00 95.06 89 GLU A CA 1
ATOM 703 C C . GLU A 1 89 ? 0.927 7.434 7.999 1.00 95.06 89 GLU A C 1
ATOM 705 O O . GLU A 1 89 ? -0.230 7.229 7.641 1.00 95.06 89 GLU A O 1
ATOM 710 N N . SER A 1 90 ? 1.809 8.025 7.187 1.00 94.69 90 SER A N 1
ATOM 711 C CA . SER A 1 90 ? 1.458 8.533 5.856 1.00 94.69 90 SER A CA 1
ATOM 712 C C . SER A 1 90 ? 0.979 7.448 4.886 1.00 94.69 90 SER A C 1
ATOM 714 O O . SER A 1 90 ? 0.207 7.735 3.971 1.00 94.69 90 SER A O 1
ATOM 716 N N . VAL A 1 91 ? 1.418 6.198 5.062 1.00 93.75 91 VAL A N 1
ATOM 717 C CA . VAL A 1 91 ? 0.933 5.062 4.267 1.00 93.75 91 VAL A CA 1
ATOM 718 C C . VAL A 1 91 ? -0.499 4.734 4.674 1.00 93.75 91 VAL A C 1
ATOM 720 O O . VAL A 1 91 ? -1.352 4.655 3.795 1.00 93.75 91 VAL A O 1
ATOM 723 N N . ILE A 1 92 ? -0.783 4.638 5.976 1.00 94.00 92 ILE A N 1
ATOM 724 C CA . ILE A 1 92 ? -2.140 4.398 6.491 1.00 94.00 92 ILE A CA 1
ATOM 725 C C . ILE A 1 92 ? -3.103 5.490 6.034 1.00 94.00 92 ILE A C 1
ATOM 727 O O . ILE A 1 92 ? -4.158 5.180 5.490 1.00 94.00 92 ILE A O 1
ATOM 731 N N . HIS A 1 93 ? -2.709 6.759 6.152 1.00 94.44 93 HIS A N 1
ATOM 732 C CA . HIS A 1 93 ? -3.528 7.881 5.703 1.00 94.44 93 HIS A CA 1
ATOM 733 C C . HIS A 1 93 ? -3.878 7.791 4.205 1.00 94.44 93 HIS A C 1
ATOM 735 O O . HIS A 1 93 ? -5.031 7.970 3.812 1.00 94.44 93 HIS A O 1
ATOM 741 N N . ARG A 1 94 ? -2.907 7.470 3.336 1.00 94.25 94 ARG A N 1
ATOM 742 C CA . ARG A 1 94 ? -3.167 7.305 1.892 1.00 94.25 94 ARG A CA 1
ATOM 743 C C . ARG A 1 94 ? -4.061 6.108 1.577 1.00 94.25 94 ARG A C 1
ATOM 745 O O . ARG A 1 94 ? -4.821 6.169 0.616 1.00 94.25 94 ARG A O 1
ATOM 752 N N . VAL A 1 95 ? -3.977 5.044 2.371 1.00 93.44 95 VAL A N 1
ATOM 753 C CA . VAL A 1 95 ? -4.833 3.860 2.226 1.00 93.44 95 VAL A CA 1
ATOM 754 C C . VAL A 1 95 ? -6.264 4.164 2.688 1.00 93.44 95 VAL A C 1
ATOM 756 O O . VAL A 1 95 ? -7.203 3.887 1.949 1.00 93.44 95 VAL A O 1
ATOM 759 N N . GLU A 1 96 ? -6.451 4.809 3.844 1.00 91.75 96 GLU A N 1
ATOM 760 C CA . GLU A 1 96 ? -7.777 5.197 4.366 1.00 91.75 96 GLU A CA 1
ATOM 761 C C . GLU A 1 96 ? -8.486 6.249 3.500 1.00 91.75 96 GLU A C 1
ATOM 763 O O . GLU A 1 96 ? -9.713 6.309 3.476 1.00 91.75 96 GLU A O 1
ATOM 768 N N . THR A 1 97 ? -7.728 7.067 2.768 1.00 92.12 97 THR A N 1
ATOM 769 C CA . THR A 1 97 ? -8.273 8.056 1.822 1.00 92.12 97 THR A CA 1
ATOM 770 C C . THR A 1 97 ? -8.436 7.514 0.399 1.00 92.12 97 THR A C 1
ATOM 772 O O . THR A 1 97 ? -8.922 8.238 -0.463 1.00 92.12 97 THR A O 1
ATOM 775 N N . GLY A 1 98 ? -8.019 6.272 0.123 1.00 89.00 98 GLY A N 1
ATOM 776 C CA . GLY A 1 98 ? -8.128 5.643 -1.199 1.00 89.00 98 GLY A CA 1
ATOM 777 C C . GLY A 1 98 ? -7.101 6.107 -2.243 1.00 89.00 98 GLY A C 1
ATOM 778 O O . GLY A 1 98 ? -7.090 5.587 -3.354 1.00 89.00 98 GLY A O 1
ATOM 779 N N . HIS A 1 99 ? -6.188 7.021 -1.898 1.00 89.81 99 HIS A N 1
ATOM 780 C CA . HIS A 1 99 ? -5.116 7.491 -2.791 1.00 89.81 99 HIS A CA 1
ATOM 781 C C . HIS A 1 99 ? -4.026 6.436 -3.044 1.00 89.81 99 HIS A C 1
ATOM 783 O O . HIS A 1 99 ? -3.171 6.615 -3.911 1.00 89.81 99 HIS A O 1
ATOM 789 N N . MET A 1 100 ? -4.004 5.358 -2.257 1.00 87.62 100 MET A N 1
ATOM 790 C CA . MET A 1 100 ? -3.055 4.260 -2.396 1.00 87.62 100 MET A CA 1
ATOM 791 C C . MET A 1 100 ? -3.756 2.925 -2.176 1.00 87.62 100 MET A C 1
ATOM 793 O O . MET A 1 100 ? -4.279 2.665 -1.094 1.00 87.62 100 MET A O 1
ATOM 797 N N . ARG A 1 101 ? -3.682 2.043 -3.177 1.00 87.69 101 ARG A N 1
ATOM 798 C CA . ARG A 1 101 ? -4.043 0.636 -2.996 1.00 87.69 101 ARG A CA 1
ATOM 799 C C . ARG A 1 101 ? -2.935 -0.089 -2.219 1.00 87.69 101 ARG A C 1
ATOM 801 O O . ARG A 1 101 ? -1.767 0.005 -2.609 1.00 87.69 101 ARG A O 1
ATOM 808 N N . PRO A 1 102 ? -3.257 -0.783 -1.113 1.00 87.38 102 PRO A N 1
ATOM 809 C CA . PRO A 1 102 ? -2.255 -1.502 -0.341 1.00 87.38 102 PRO A CA 1
ATOM 810 C C . PRO A 1 102 ? -1.704 -2.687 -1.143 1.00 87.38 102 PRO A C 1
ATOM 812 O O . PRO A 1 102 ? -2.387 -3.279 -1.968 1.00 87.38 102 PRO A O 1
ATOM 815 N N . SER A 1 103 ? -0.452 -3.074 -0.896 1.00 88.06 103 SER A N 1
ATOM 816 C CA . SER A 1 103 ? 0.073 -4.327 -1.456 1.00 88.06 103 SER A CA 1
ATOM 817 C C . SER A 1 103 ? -0.561 -5.538 -0.760 1.00 88.06 103 SER A C 1
ATOM 819 O O . SER A 1 103 ? -0.968 -5.448 0.398 1.00 88.06 103 SER A O 1
ATOM 821 N N . ARG A 1 104 ? -0.537 -6.724 -1.386 1.00 85.38 104 ARG A N 1
ATOM 822 C CA . ARG A 1 104 ? -1.016 -7.984 -0.766 1.00 85.38 104 ARG A CA 1
ATOM 823 C C . ARG A 1 104 ? -0.346 -8.327 0.573 1.00 85.38 104 ARG A C 1
ATOM 825 O O . ARG A 1 104 ? -0.867 -9.134 1.338 1.00 85.38 104 ARG A O 1
ATOM 832 N N . ARG A 1 105 ? 0.843 -7.781 0.849 1.00 87.06 105 ARG A N 1
ATOM 833 C CA . ARG A 1 105 ? 1.514 -7.924 2.152 1.00 87.06 105 ARG A CA 1
ATOM 834 C C . ARG A 1 105 ? 0.897 -6.990 3.186 1.00 87.06 105 ARG A C 1
ATOM 836 O O . ARG A 1 105 ? 0.612 -7.422 4.296 1.00 87.06 105 ARG A O 1
ATOM 843 N N . LEU A 1 106 ? 0.673 -5.735 2.800 1.00 89.12 106 LEU A N 1
ATOM 844 C CA . LEU A 1 106 ? 0.065 -4.726 3.659 1.00 89.12 106 LEU A CA 1
ATOM 845 C C . LEU A 1 106 ? -1.393 -5.069 3.983 1.00 89.12 106 LEU A C 1
ATOM 847 O O . LEU A 1 106 ? -1.778 -4.997 5.142 1.00 89.12 106 LEU A O 1
ATOM 851 N N . ALA A 1 107 ? -2.162 -5.528 2.991 1.00 89.38 107 ALA A N 1
ATOM 852 C CA . ALA A 1 107 ? -3.532 -5.998 3.186 1.00 89.38 107 ALA A CA 1
ATOM 853 C C . ALA A 1 107 ? -3.598 -7.106 4.251 1.00 89.38 107 ALA A C 1
ATOM 855 O O . ALA A 1 107 ? -4.315 -6.949 5.226 1.00 89.38 107 ALA A O 1
ATOM 856 N N . ARG A 1 108 ? -2.754 -8.147 4.159 1.00 88.38 108 ARG A N 1
ATOM 857 C CA . ARG A 1 108 ? -2.698 -9.227 5.168 1.00 88.38 108 ARG A CA 1
ATOM 858 C C . ARG A 1 108 ? -2.350 -8.745 6.576 1.00 88.38 108 ARG A C 1
ATOM 860 O O . ARG A 1 108 ? -2.909 -9.234 7.551 1.00 88.38 108 ARG A O 1
ATOM 867 N N . LYS A 1 109 ? -1.425 -7.786 6.698 1.00 90.06 109 LYS A N 1
ATOM 868 C CA . LYS A 1 109 ? -1.104 -7.173 7.997 1.00 90.06 109 LYS A CA 1
ATOM 869 C C . LYS A 1 109 ? -2.307 -6.418 8.569 1.00 90.06 109 LYS A C 1
ATOM 871 O O . LYS A 1 109 ? -2.557 -6.501 9.766 1.00 90.06 109 LYS A O 1
ATOM 876 N N . LEU A 1 110 ? -3.032 -5.686 7.722 1.00 90.75 110 LEU A N 1
ATOM 877 C CA . LEU A 1 110 ? -4.231 -4.946 8.114 1.00 90.75 110 LEU A CA 1
ATOM 878 C C . LEU A 1 110 ? -5.366 -5.890 8.518 1.00 90.75 110 LEU A C 1
ATOM 880 O O . LEU A 1 110 ? -5.989 -5.648 9.545 1.00 90.75 110 LEU A O 1
ATOM 884 N N . GLU A 1 111 ? -5.576 -6.984 7.781 1.00 89.94 111 GLU A N 1
ATOM 885 C CA . GLU A 1 111 ? -6.534 -8.036 8.148 1.00 89.94 111 GLU A CA 1
ATOM 886 C C . GLU A 1 111 ? -6.240 -8.589 9.543 1.00 89.94 111 GLU A C 1
ATOM 888 O O . GLU A 1 111 ? -7.128 -8.608 10.386 1.00 89.94 111 GLU A O 1
ATOM 893 N N . GLY A 1 112 ? -4.984 -8.951 9.830 1.00 87.62 112 GLY A N 1
ATOM 894 C CA . GLY A 1 112 ? -4.607 -9.478 11.145 1.00 87.62 112 GLY A CA 1
ATOM 895 C C . GLY A 1 112 ? -4.654 -8.441 12.274 1.00 87.62 112 GLY A C 1
ATOM 896 O O . GLY A 1 112 ? -4.970 -8.778 13.411 1.00 87.62 112 GLY A O 1
ATOM 897 N N . ALA A 1 113 ? -4.344 -7.173 11.991 1.00 88.00 113 ALA A N 1
ATOM 898 C CA . ALA A 1 113 ? -4.327 -6.126 13.013 1.00 88.00 113 ALA A CA 1
ATOM 899 C C . ALA A 1 113 ? -5.725 -5.615 13.384 1.00 88.00 113 ALA A C 1
ATOM 901 O O . ALA A 1 113 ? -5.929 -5.229 14.541 1.00 88.00 113 ALA A O 1
ATOM 902 N N . LEU A 1 114 ? -6.637 -5.585 12.407 1.00 87.75 114 LEU A N 1
ATOM 903 C CA . LEU A 1 114 ? -7.988 -5.035 12.522 1.00 87.75 114 LEU A CA 1
ATOM 904 C C . LEU A 1 114 ? -9.090 -6.111 12.562 1.00 87.75 114 LEU A C 1
ATOM 906 O O . LEU A 1 114 ? -10.247 -5.759 12.778 1.00 87.75 114 LEU A O 1
ATOM 910 N N . ASP A 1 115 ? -8.732 -7.387 12.395 1.00 83.81 115 ASP A N 1
ATOM 911 C CA . ASP A 1 115 ? -9.637 -8.546 12.326 1.00 83.81 115 ASP A CA 1
ATOM 912 C C . ASP A 1 115 ? -10.762 -8.367 11.287 1.00 83.81 115 ASP A C 1
ATOM 914 O O . ASP A 1 115 ? -11.953 -8.536 11.545 1.00 83.81 115 ASP A O 1
ATOM 918 N N . ILE A 1 116 ? -10.365 -7.944 10.084 1.00 86.75 116 ILE A N 1
ATOM 919 C CA . ILE A 1 116 ? -11.250 -7.701 8.935 1.00 86.75 116 ILE A CA 1
ATOM 920 C C . ILE A 1 116 ? -10.844 -8.570 7.747 1.00 86.75 116 ILE A C 1
ATOM 922 O O . ILE A 1 116 ? -9.689 -8.968 7.635 1.00 86.75 116 ILE A O 1
ATOM 926 N N . LYS A 1 117 ? -11.782 -8.823 6.827 1.00 81.75 117 LYS A N 1
ATOM 927 C CA . LYS A 1 117 ? -11.509 -9.474 5.535 1.00 81.75 117 LYS A CA 1
ATOM 928 C C . LYS A 1 117 ? -11.387 -8.412 4.441 1.00 81.75 117 LYS A C 1
ATOM 930 O O . LYS A 1 117 ? -12.372 -7.749 4.124 1.00 81.75 117 LYS A O 1
ATOM 935 N N . LEU A 1 118 ? -10.188 -8.244 3.891 1.00 76.56 118 LEU A N 1
ATOM 936 C CA . LEU A 1 118 ? -9.864 -7.300 2.812 1.00 76.56 118 LEU A CA 1
ATOM 937 C C . LEU A 1 118 ? -9.546 -8.006 1.491 1.00 76.56 118 LEU A C 1
ATOM 939 O O . LEU A 1 118 ? -9.711 -7.400 0.433 1.00 76.56 118 LEU A O 1
ATOM 943 N N . LEU A 1 119 ? -9.082 -9.254 1.547 1.00 72.19 119 LEU A N 1
ATOM 944 C CA . LEU A 1 119 ? -8.793 -10.071 0.374 1.00 72.19 119 LEU A CA 1
ATOM 945 C C . LEU A 1 119 ? -10.020 -10.897 -0.012 1.00 72.19 119 LEU A C 1
ATOM 947 O O . LEU A 1 119 ? -10.530 -11.687 0.786 1.00 72.19 119 LEU A O 1
ATOM 951 N N . GLU A 1 120 ? -10.460 -10.745 -1.255 1.00 66.69 120 GLU A N 1
ATOM 952 C CA . GLU A 1 120 ? -11.498 -11.574 -1.860 1.00 66.69 120 GLU A CA 1
ATOM 953 C C . GLU A 1 120 ? -10.850 -12.570 -2.828 1.00 66.69 120 GLU A C 1
ATOM 955 O O . GLU A 1 120 ? -9.901 -12.247 -3.545 1.00 66.69 120 GLU A O 1
ATOM 960 N N . ARG A 1 121 ? -11.314 -13.824 -2.820 1.00 55.62 121 ARG A N 1
ATOM 961 C CA . ARG A 1 121 ? -10.891 -14.813 -3.816 1.00 55.62 121 ARG A CA 1
ATOM 962 C C . ARG A 1 121 ? -11.707 -14.546 -5.073 1.00 55.62 121 ARG A C 1
ATOM 964 O O . ARG A 1 121 ? -12.857 -14.964 -5.140 1.00 55.62 121 ARG A O 1
ATOM 971 N N . VAL A 1 122 ? -11.123 -13.854 -6.044 1.00 55.91 122 VAL A N 1
ATOM 972 C CA . VAL A 1 122 ? -11.751 -13.705 -7.355 1.00 55.91 122 VAL A CA 1
ATOM 973 C C . VAL A 1 122 ? -11.597 -15.041 -8.078 1.00 55.91 122 VAL A C 1
ATOM 975 O O . VAL A 1 122 ? -10.490 -15.461 -8.415 1.00 55.91 122 VAL A O 1
ATOM 978 N N . GLU A 1 123 ? -12.702 -15.763 -8.246 1.00 53.25 123 GLU A N 1
ATOM 979 C CA . GLU A 1 123 ? -12.782 -16.798 -9.272 1.00 53.25 123 GLU A CA 1
ATOM 980 C C . GLU A 1 123 ? -12.938 -16.054 -10.597 1.00 53.25 123 GLU A C 1
ATOM 982 O O . GLU A 1 123 ? -13.972 -15.437 -10.855 1.00 53.25 123 GLU A O 1
ATOM 987 N N . GLU A 1 124 ? -11.870 -16.010 -11.394 1.00 54.06 124 GLU A N 1
ATOM 988 C CA . GLU A 1 124 ? -11.942 -15.453 -12.742 1.00 54.06 124 GLU A CA 1
ATOM 989 C C . GLU A 1 124 ? -13.068 -16.176 -13.499 1.00 54.06 124 GLU A C 1
ATOM 991 O O . GLU A 1 124 ? -13.086 -17.412 -13.507 1.00 54.06 124 GLU A O 1
ATOM 996 N N . PRO A 1 125 ? -14.015 -15.460 -14.135 1.00 50.66 125 PRO A N 1
ATOM 997 C CA . PRO A 1 125 ? -14.949 -16.119 -15.031 1.00 50.66 125 PRO A CA 1
ATOM 998 C C . PRO A 1 125 ? -14.131 -16.821 -16.115 1.00 50.66 125 PRO A C 1
ATOM 1000 O O . PRO A 1 125 ? -13.258 -16.203 -16.728 1.00 50.66 125 PRO A O 1
ATOM 1003 N N . GLU A 1 126 ? -14.396 -18.109 -16.348 1.00 54.41 126 GLU A N 1
ATOM 1004 C CA . GLU A 1 126 ? -13.747 -18.851 -17.425 1.00 54.41 126 GLU A CA 1
ATOM 1005 C C . GLU A 1 126 ? -13.939 -18.081 -18.736 1.00 54.41 126 GLU A C 1
ATOM 1007 O O . GLU A 1 126 ? -15.043 -18.005 -19.283 1.00 54.41 126 GLU A O 1
ATOM 1012 N N . ILE A 1 127 ? -12.866 -17.471 -19.247 1.00 54.62 127 ILE A N 1
ATOM 1013 C CA . ILE A 1 127 ? -12.904 -16.793 -20.537 1.00 54.62 127 ILE A CA 1
ATOM 1014 C C . ILE A 1 127 ? -12.994 -17.894 -21.586 1.00 54.62 127 ILE A C 1
ATOM 1016 O O . ILE A 1 127 ? -11.976 -18.404 -22.065 1.00 54.62 127 ILE A O 1
ATOM 1020 N N . VAL A 1 128 ? -14.222 -18.272 -21.942 1.00 51.47 128 VAL A N 1
ATOM 1021 C CA . VAL A 1 128 ? -14.503 -19.205 -23.028 1.00 51.47 128 VAL A CA 1
ATOM 1022 C C . VAL A 1 128 ? -14.028 -18.539 -24.315 1.00 51.47 128 VAL A C 1
ATOM 1024 O O . VAL A 1 128 ? -14.763 -17.810 -24.980 1.00 51.47 128 VAL A O 1
ATOM 1027 N N . HIS A 1 129 ? -12.763 -18.755 -24.672 1.00 53.22 129 HIS A N 1
ATOM 1028 C CA . HIS A 1 129 ? -12.256 -18.426 -25.992 1.00 53.22 129 HIS A CA 1
ATOM 1029 C C . HIS A 1 129 ? -12.983 -19.344 -26.968 1.00 53.22 129 HIS A C 1
ATOM 1031 O O . HIS A 1 129 ? -12.516 -20.441 -27.289 1.00 53.22 129 HIS A O 1
ATOM 1037 N N . ARG A 1 130 ? -14.150 -18.902 -27.452 1.00 49.25 130 ARG A N 1
ATOM 1038 C CA . ARG A 1 130 ? -14.701 -19.414 -28.699 1.00 49.25 130 ARG A CA 1
ATOM 1039 C C . ARG A 1 130 ? -13.627 -19.145 -29.736 1.00 49.25 130 ARG A C 1
ATOM 1041 O O . ARG A 1 130 ? -13.468 -18.022 -30.201 1.00 49.25 130 ARG A O 1
ATOM 1048 N N . ARG A 1 131 ? -12.855 -20.179 -30.068 1.00 48.12 131 ARG A N 1
ATOM 1049 C CA . ARG A 1 131 ? -12.088 -20.210 -31.304 1.00 48.12 131 ARG A CA 1
ATOM 1050 C C . ARG A 1 131 ? -13.122 -20.074 -32.412 1.00 48.12 131 ARG A C 1
ATOM 1052 O O . ARG A 1 131 ? -13.675 -21.073 -32.863 1.00 48.12 131 ARG A O 1
ATOM 1059 N N . SER A 1 132 ? -13.410 -18.852 -32.843 1.00 53.94 132 SER A N 1
ATOM 1060 C CA . SER A 1 132 ? -13.866 -18.658 -34.202 1.00 53.94 132 SER A CA 1
ATOM 1061 C C . SER A 1 132 ? -12.700 -19.127 -35.059 1.00 53.94 132 SER A C 1
ATOM 1063 O O . SER A 1 132 ? -11.728 -18.405 -35.265 1.00 53.94 132 SER A O 1
ATOM 1065 N N . ARG A 1 133 ? -12.766 -20.381 -35.519 1.00 51.06 133 ARG A N 1
ATOM 1066 C CA . ARG A 1 133 ? -12.213 -20.705 -36.827 1.00 51.06 133 ARG A CA 1
ATOM 1067 C C . ARG A 1 133 ? -12.971 -19.810 -37.800 1.00 51.06 133 ARG A C 1
ATOM 1069 O O . ARG A 1 133 ? -14.001 -20.198 -38.335 1.00 51.06 133 ARG A O 1
ATOM 1076 N N . SER A 1 134 ? -12.514 -18.577 -37.962 1.00 55.91 134 SER A N 1
ATOM 1077 C CA . SER A 1 134 ? -12.632 -17.940 -39.254 1.00 55.91 134 SER A CA 1
ATOM 1078 C C . SER A 1 134 ? -11.678 -18.734 -40.137 1.00 55.91 134 SER A C 1
ATOM 1080 O O . SER A 1 134 ? -10.483 -18.448 -40.191 1.00 55.91 134 SER A O 1
ATOM 1082 N N . ASP A 1 135 ? -12.197 -19.803 -40.748 1.00 60.94 135 ASP A N 1
ATOM 1083 C CA . ASP A 1 135 ? -11.670 -20.314 -42.011 1.00 60.94 135 ASP A CA 1
ATOM 1084 C C . ASP A 1 135 ? -11.856 -19.183 -43.032 1.00 60.94 135 ASP A C 1
ATOM 1086 O O . ASP A 1 135 ? -12.772 -19.165 -43.850 1.00 60.94 135 ASP A O 1
ATOM 1090 N N . GLU A 1 136 ? -11.034 -18.148 -42.891 1.00 58.53 136 GLU A N 1
ATOM 1091 C CA . GLU A 1 136 ? -10.910 -17.068 -43.844 1.00 58.53 136 GLU A CA 1
ATOM 1092 C C . GLU A 1 136 ? -10.072 -17.653 -44.974 1.00 58.53 136 GLU A C 1
ATOM 1094 O O . GLU A 1 136 ? -8.844 -17.705 -44.904 1.00 58.53 136 GLU A O 1
ATOM 1099 N N . LEU A 1 137 ? -10.769 -18.228 -45.958 1.00 67.12 137 LEU A N 1
ATOM 1100 C CA . LEU A 1 137 ? -10.164 -18.772 -47.167 1.00 67.12 137 LEU A CA 1
ATOM 1101 C C . LEU A 1 137 ? -9.271 -17.692 -47.767 1.00 67.12 137 LEU A C 1
ATOM 1103 O O . LEU A 1 137 ? -9.742 -16.652 -48.231 1.00 67.12 137 LEU A O 1
ATOM 1107 N N . THR A 1 138 ? -7.966 -17.926 -47.732 1.00 78.31 138 THR A N 1
ATOM 1108 C CA . THR A 1 138 ? -7.020 -16.973 -48.291 1.00 78.31 138 THR A CA 1
ATOM 1109 C C . THR A 1 138 ? -7.016 -17.131 -49.807 1.00 78.31 138 THR A C 1
ATOM 1111 O O . THR A 1 138 ? -7.285 -18.204 -50.348 1.00 78.31 138 THR A O 1
ATOM 1114 N N . ILE A 1 139 ? -6.652 -16.075 -50.535 1.00 68.06 139 ILE A N 1
ATOM 1115 C CA . ILE A 1 139 ? -6.498 -16.121 -52.002 1.00 68.06 139 ILE A CA 1
ATOM 1116 C C . ILE A 1 139 ? -5.556 -17.268 -52.438 1.00 68.06 139 ILE A C 1
ATOM 1118 O O . ILE A 1 139 ? -5.698 -17.819 -53.531 1.00 68.06 139 ILE A O 1
ATOM 1122 N N . GLY A 1 140 ? -4.633 -17.684 -51.561 1.00 61.81 140 GLY A N 1
ATOM 1123 C CA . GLY A 1 140 ? -3.738 -18.821 -51.776 1.00 61.81 140 GLY A CA 1
ATOM 1124 C C . GLY A 1 140 ? -4.433 -20.187 -51.851 1.00 61.81 140 GLY A C 1
ATOM 1125 O O . GLY A 1 140 ? -3.916 -21.083 -52.523 1.00 61.81 140 GLY A O 1
ATOM 1126 N N . ASP A 1 141 ? -5.606 -20.346 -51.233 1.00 70.31 141 ASP A N 1
ATOM 1127 C CA . ASP A 1 141 ? -6.352 -21.611 -51.207 1.00 70.31 141 ASP A CA 1
ATOM 1128 C C . ASP A 1 141 ? -7.113 -21.855 -52.522 1.00 70.31 141 ASP A C 1
ATOM 1130 O O . ASP A 1 141 ? -7.221 -22.991 -52.987 1.00 70.31 141 ASP A O 1
ATOM 1134 N N . ILE A 1 142 ? -7.534 -20.787 -53.209 1.00 65.62 142 ILE A N 1
ATOM 1135 C CA . ILE A 1 142 ? -8.238 -20.865 -54.502 1.00 65.62 142 ILE A CA 1
ATOM 1136 C C . ILE A 1 142 ? -7.302 -21.350 -55.624 1.00 65.62 142 ILE A C 1
ATOM 1138 O O . ILE A 1 142 ? -7.718 -22.094 -56.514 1.00 65.62 142 ILE A O 1
ATOM 1142 N N . ILE A 1 143 ? -6.014 -20.994 -55.574 1.00 63.41 143 ILE A N 1
ATOM 1143 C 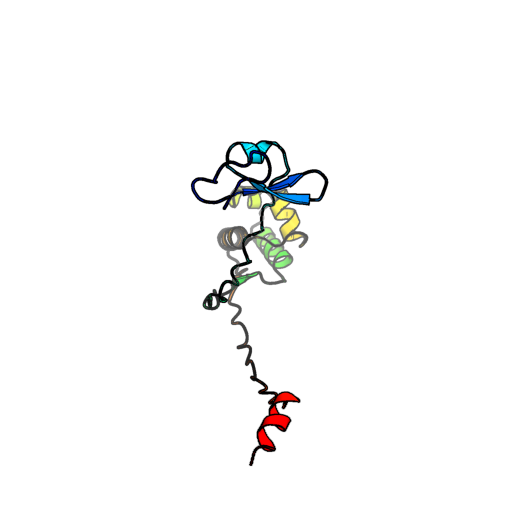CA . ILE A 1 143 ? -5.028 -21.384 -56.600 1.00 63.41 143 ILE A CA 1
ATOM 1144 C C . ILE A 1 143 ? -4.752 -22.898 -56.565 1.00 63.41 143 ILE A C 1
ATOM 1146 O O . ILE A 1 143 ? -4.428 -23.497 -57.593 1.00 63.41 143 ILE A O 1
ATOM 1150 N N . ARG A 1 144 ? -4.932 -23.550 -55.407 1.00 57.38 144 ARG A N 1
ATOM 1151 C CA . ARG A 1 144 ? -4.698 -24.996 -55.250 1.00 57.38 144 ARG A CA 1
ATOM 1152 C C . ARG A 1 144 ? -5.823 -25.865 -55.818 1.00 57.38 144 ARG A C 1
ATOM 1154 O O . ARG A 1 144 ? -5.565 -27.014 -56.159 1.00 57.38 144 ARG A O 1
ATOM 1161 N N . LEU A 1 145 ? -7.032 -25.323 -55.982 1.00 60.47 145 LEU A N 1
ATOM 1162 C CA . LEU A 1 145 ? -8.203 -26.065 -56.470 1.00 60.47 145 LEU A CA 1
ATOM 1163 C C . LEU A 1 145 ? -8.265 -26.202 -58.002 1.00 60.47 145 LEU A C 1
ATOM 1165 O O . LEU A 1 145 ? -9.026 -27.023 -58.500 1.00 60.47 145 LEU A O 1
ATOM 1169 N N . LYS A 1 146 ? -7.459 -25.441 -58.759 1.00 55.78 146 LYS A N 1
ATOM 1170 C CA . LYS A 1 146 ? -7.470 -25.450 -60.238 1.00 55.78 146 LYS A CA 1
ATOM 1171 C C . LYS A 1 146 ? -6.370 -26.287 -60.902 1.00 55.78 146 LYS A C 1
ATOM 1173 O O . LYS A 1 146 ? -6.223 -26.236 -62.118 1.00 55.78 146 LYS A O 1
ATOM 1178 N N . LYS A 1 147 ? -5.605 -27.074 -60.140 1.00 55.00 147 LYS A N 1
ATOM 1179 C CA . LYS A 1 147 ? -4.731 -28.119 -60.703 1.00 55.00 147 LYS A CA 1
ATOM 1180 C C . LYS A 1 147 ? -5.377 -29.494 -60.544 1.00 55.00 147 LYS A C 1
ATOM 1182 O O . LYS A 1 147 ? -4.872 -30.340 -59.810 1.00 55.00 147 LYS A O 1
ATOM 1187 N N . LYS A 1 148 ? -6.495 -29.699 -61.233 1.00 47.34 148 LYS A N 1
ATOM 1188 C CA . LYS A 1 148 ? -6.921 -31.016 -61.699 1.00 47.34 148 LYS A CA 1
ATOM 1189 C C . LYS A 1 148 ? -7.795 -30.859 -62.930 1.00 47.34 148 LYS A C 1
ATOM 1191 O O . LYS A 1 148 ? -8.595 -29.899 -62.934 1.00 47.34 148 LYS A O 1
#

Foldseek 3Di:
DAFPPPRHDADPAWFWWDDPNDTTTHHPVCNVRGHGDDDDPPPPPPDPPPPPPPQDFDFDPCQLVQLVVLCVVVVHDLCRLCVQLVHDSVVSVCRNVVVDDDDPSSQVSSCVSSVDDGTDRDPDDPPPPPPPPPPVPDPVNVVVVPPD

Sequence (148 aa):
MMCEICGRPIKGKGKEIFVERAKLTVCKNCARYGTQVREKPPEIRRRPVSSAPVAEFDIRDDFPSVIRKAREKQGLTQKDLASKINEKESVIHRVETGHMRPSRRLARKLEGALDIKLLERVEEPEIVHRRSRSDELTIGDIIRLKKK

Secondary structure (DSSP, 8-state):
-B-TTT-PBP-SS-EEEEETTEEEEE-TTGGGSSEE--PPPP--------------EEEPTTHHHHHHHHHHHTT--HHHHHHHHT--HHHHHHHHTTSSPPPHHHHHHHHHHHT---EEE-----------------HHHHHHTT--

pLDDT: mean 78.67, std 15.13, range [47.34, 95.5]